Protein AF-A0A2E3X9T1-F1 (afdb_monomer)

Foldseek 3Di:
DPPVLVVQLVVLVVQLVVLVVQQDPVDDCPDPSNVVSVVSNVVSVVSNVVSVVVVVVVVVVVVVVVVD

Sequence (68 aa):
MNKSLFVLMSISLIIFLINVYNIQWNKSLNSDENIIALIGIVASSCAFLLLLILKISIKISKEKKIKN

Solvent-accessible surface area (backbone atoms only — not comparable to full-atom values): 3741 Å² total; per-residue (Å²): 127,64,69,65,59,58,51,52,47,51,51,28,51,51,51,24,52,51,23,62,68,59,47,55,86,91,50,61,72,85,35,71,66,31,45,53,22,48,50,40,34,53,53,25,51,50,54,40,50,53,52,51,52,49,54,51,51,54,49,54,51,51,56,57,63,73,77,109

Mean predicted aligned error: 5.08 Å

Nearest PDB structures (foldseek):
  4ckg-assembly1_B  TM=6.499E-01  e=5.319E+00  Homo sapiens
  2b5u-assembly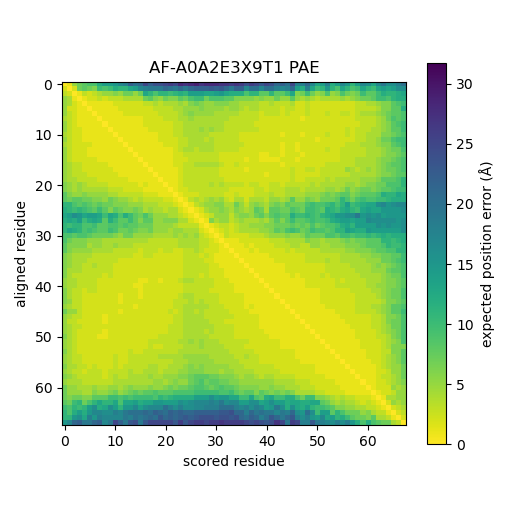2_C  TM=5.894E-01  e=8.888E+00  Escherichia coli
  7nsu-assembly1_D  TM=4.682E-01  e=7.817E+00  Escherichia coli

Structure (mmCIF, N/CA/C/O backbone):
data_AF-A0A2E3X9T1-F1
#
_entry.id   AF-A0A2E3X9T1-F1
#
loop_
_atom_site.group_PDB
_atom_site.id
_atom_site.type_symbol
_atom_site.label_atom_id
_atom_site.label_alt_id
_atom_site.label_comp_id
_atom_site.label_asym_id
_atom_site.label_entity_id
_atom_site.label_seq_id
_atom_site.pdbx_PDB_ins_code
_atom_site.Cartn_x
_atom_site.Cartn_y
_atom_site.Cartn_z
_atom_site.occupancy
_atom_site.B_iso_or_equiv
_atom_site.auth_seq_id
_atom_site.auth_comp_id
_atom_site.auth_asym_id
_atom_site.auth_atom_id
_atom_site.pdbx_PDB_model_num
ATOM 1 N N . MET A 1 1 ? -15.367 8.179 9.842 1.00 60.19 1 MET A N 1
ATOM 2 C CA . MET A 1 1 ? -13.976 7.734 9.594 1.00 60.19 1 MET A CA 1
ATOM 3 C C . MET A 1 1 ? -13.200 8.964 9.174 1.00 60.19 1 MET A C 1
ATOM 5 O O . MET A 1 1 ? -13.736 9.729 8.383 1.00 60.19 1 MET A O 1
ATOM 9 N N . ASN A 1 2 ? -12.048 9.245 9.777 1.00 70.62 2 ASN A N 1
ATOM 10 C CA . ASN A 1 2 ? -11.368 10.524 9.564 1.00 70.62 2 ASN A CA 1
ATOM 11 C C . ASN A 1 2 ? -11.038 10.629 8.066 1.00 70.62 2 ASN A C 1
ATOM 13 O O . ASN A 1 2 ? -10.336 9.756 7.561 1.00 70.62 2 ASN A O 1
ATOM 17 N N . LYS A 1 3 ? -11.569 11.639 7.356 1.00 83.94 3 LYS A N 1
ATOM 18 C CA . LYS A 1 3 ? -11.351 11.819 5.902 1.00 83.94 3 LYS A CA 1
ATOM 19 C C . LYS A 1 3 ? -9.859 11.740 5.549 1.00 83.94 3 LYS A C 1
ATOM 21 O O . LYS A 1 3 ? -9.495 11.118 4.562 1.00 83.94 3 LYS A O 1
ATOM 26 N N . SER A 1 4 ? -9.009 12.250 6.440 1.00 88.81 4 SER A N 1
ATOM 27 C CA . SER A 1 4 ? -7.549 12.161 6.355 1.00 88.81 4 SER A CA 1
ATOM 28 C C . SER A 1 4 ? -7.001 10.724 6.251 1.00 88.81 4 SER A C 1
ATOM 30 O O . SER A 1 4 ? -6.173 10.470 5.384 1.00 88.81 4 SER A O 1
ATOM 32 N N . LEU A 1 5 ? -7.487 9.756 7.046 1.00 92.19 5 LEU A N 1
ATOM 33 C CA . LEU A 1 5 ? -6.988 8.368 6.992 1.00 92.19 5 LEU A CA 1
ATOM 34 C C . LEU A 1 5 ? -7.306 7.687 5.660 1.00 92.19 5 LEU A C 1
ATOM 36 O O . LEU A 1 5 ? -6.492 6.930 5.140 1.00 92.19 5 LEU A O 1
ATOM 40 N N . PHE A 1 6 ? -8.487 7.963 5.107 1.00 91.44 6 PHE A N 1
ATOM 41 C CA . PHE A 1 6 ? -8.887 7.418 3.812 1.00 91.44 6 PHE A CA 1
ATOM 42 C C . PHE A 1 6 ? -8.028 7.983 2.672 1.00 91.44 6 PHE A C 1
ATOM 44 O O . PHE A 1 6 ? -7.591 7.238 1.796 1.00 91.44 6 PHE A O 1
ATOM 51 N N . VAL A 1 7 ? -7.729 9.285 2.725 1.00 95.44 7 VAL A N 1
ATOM 52 C CA . VAL A 1 7 ? -6.822 9.943 1.774 1.00 95.44 7 VAL A CA 1
ATOM 53 C C . VAL A 1 7 ? -5.413 9.348 1.868 1.00 95.44 7 VAL A C 1
ATOM 55 O O . VAL A 1 7 ? -4.861 8.951 0.848 1.00 95.44 7 VAL A O 1
ATOM 58 N N . LEU A 1 8 ? -4.863 9.190 3.077 1.00 95.38 8 LEU A N 1
ATOM 59 C CA . LEU A 1 8 ? -3.534 8.600 3.297 1.00 95.38 8 LEU A CA 1
ATOM 60 C C . LEU A 1 8 ? -3.435 7.156 2.780 1.00 95.38 8 LEU A C 1
ATOM 62 O O . LEU A 1 8 ? -2.456 6.806 2.124 1.00 95.38 8 LEU A O 1
ATOM 66 N N . MET A 1 9 ? -4.462 6.331 3.019 1.00 95.88 9 MET A N 1
ATOM 67 C CA . MET A 1 9 ? -4.524 4.968 2.473 1.00 95.88 9 MET A CA 1
ATOM 68 C C . MET A 1 9 ? -4.546 4.963 0.943 1.00 95.88 9 MET A C 1
ATOM 70 O O . MET A 1 9 ? -3.861 4.151 0.327 1.00 95.88 9 MET A O 1
ATOM 74 N N . SER A 1 10 ? -5.300 5.879 0.332 1.00 96.25 10 SER A N 1
ATOM 75 C CA . SER A 1 10 ? -5.384 5.990 -1.129 1.00 96.25 10 SER A CA 1
ATOM 76 C C . SER A 1 10 ? -4.045 6.414 -1.737 1.00 96.25 10 SER A C 1
ATOM 78 O O . SER A 1 10 ? -3.610 5.837 -2.728 1.00 96.25 10 SER A O 1
ATOM 80 N N . ILE A 1 11 ? -3.353 7.372 -1.112 1.00 96.69 11 ILE A N 1
ATOM 81 C CA . ILE A 1 11 ? -2.018 7.821 -1.535 1.00 96.69 11 ILE A CA 1
ATOM 82 C C . ILE A 1 11 ? -1.009 6.672 -1.456 1.00 96.69 11 ILE A C 1
ATOM 84 O O . ILE A 1 11 ? -0.280 6.431 -2.412 1.00 96.69 11 ILE A O 1
ATOM 88 N N . SER A 1 12 ? -0.989 5.936 -0.342 1.00 96.69 12 SER A N 1
ATOM 89 C CA . SER A 1 12 ? -0.114 4.772 -0.170 1.00 96.69 12 SER A CA 1
ATOM 90 C C . SER A 1 12 ? -0.354 3.710 -1.253 1.00 96.69 12 SER A C 1
ATOM 92 O O . SER A 1 12 ? 0.610 3.200 -1.822 1.00 96.69 12 SER A O 1
ATOM 94 N N . LEU A 1 13 ? -1.617 3.453 -1.615 1.00 96.69 13 LEU A N 1
ATOM 95 C CA . LEU A 1 13 ? -1.972 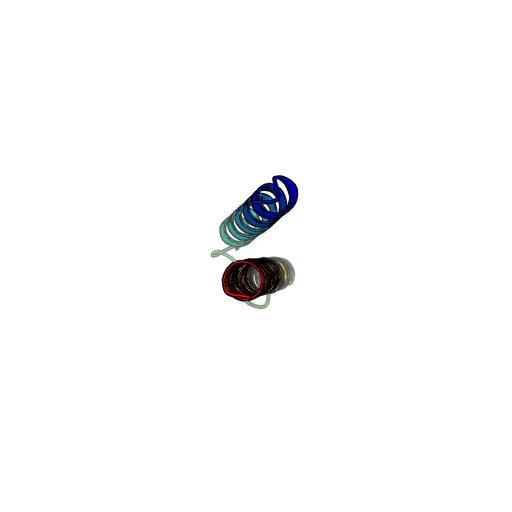2.536 -2.701 1.00 96.69 13 LEU A CA 1
ATOM 96 C C . LEU A 1 13 ? -1.499 3.040 -4.076 1.00 96.69 13 LEU A C 1
ATOM 98 O O . LEU A 1 13 ? -0.968 2.264 -4.865 1.00 96.69 13 LEU A O 1
ATOM 102 N N . ILE A 1 14 ? -1.654 4.335 -4.366 1.00 97.44 14 ILE A N 1
ATOM 103 C CA . ILE A 1 14 ? -1.179 4.937 -5.622 1.00 97.44 14 ILE A CA 1
ATOM 104 C C . ILE A 1 14 ? 0.344 4.817 -5.735 1.00 97.44 14 ILE A C 1
ATOM 106 O O . ILE A 1 14 ? 0.850 4.396 -6.772 1.00 97.44 14 ILE A O 1
ATOM 110 N N . ILE A 1 15 ? 1.079 5.135 -4.665 1.00 96.50 15 ILE A N 1
ATOM 111 C CA . ILE A 1 15 ? 2.544 5.023 -4.642 1.00 96.50 15 ILE A CA 1
ATOM 112 C C . ILE A 1 15 ? 2.973 3.571 -4.872 1.00 96.50 15 ILE A C 1
ATOM 114 O O . ILE A 1 15 ? 3.908 3.329 -5.635 1.00 96.50 15 ILE A O 1
ATOM 118 N N . PHE A 1 16 ? 2.281 2.605 -4.265 1.00 97.12 16 PHE A N 1
ATOM 119 C CA . PHE A 1 16 ? 2.530 1.186 -4.508 1.00 97.12 16 PHE A CA 1
ATOM 120 C C . PHE A 1 16 ? 2.372 0.835 -5.993 1.00 97.12 16 PHE A C 1
ATOM 122 O O . PHE A 1 16 ? 3.288 0.273 -6.590 1.00 97.12 16 PHE A O 1
ATOM 129 N N . LEU A 1 17 ? 1.254 1.227 -6.614 1.00 96.94 17 LEU A N 1
ATOM 130 C CA . LEU A 1 17 ? 0.983 0.949 -8.028 1.00 96.94 17 LEU A CA 1
ATOM 131 C C . LEU A 1 17 ? 2.027 1.576 -8.958 1.00 96.94 17 LEU A C 1
ATOM 133 O O . LEU A 1 17 ? 2.468 0.919 -9.897 1.00 96.94 17 LEU A O 1
ATOM 137 N N . ILE A 1 18 ? 2.457 2.809 -8.676 1.00 95.75 18 ILE A N 1
ATOM 138 C CA . ILE A 1 18 ? 3.512 3.477 -9.448 1.00 95.75 18 ILE A CA 1
ATOM 139 C C . ILE A 1 18 ? 4.812 2.673 -9.372 1.00 95.75 18 ILE A C 1
ATOM 141 O O . ILE A 1 18 ? 5.407 2.403 -10.408 1.00 95.75 18 ILE A O 1
ATOM 145 N N . ASN A 1 19 ? 5.239 2.247 -8.179 1.00 94.75 19 ASN A N 1
ATOM 146 C CA . ASN A 1 19 ? 6.486 1.490 -8.031 1.00 94.75 19 ASN A CA 1
ATOM 147 C C . ASN A 1 19 ? 6.411 0.097 -8.672 1.00 94.75 19 ASN A C 1
ATOM 149 O O . ASN A 1 19 ? 7.387 -0.339 -9.275 1.00 94.75 19 ASN A O 1
ATOM 153 N N . VAL A 1 20 ? 5.257 -0.576 -8.604 1.00 93.75 20 VAL A N 1
ATOM 154 C CA . VAL A 1 20 ? 5.036 -1.849 -9.311 1.00 93.75 20 VAL A CA 1
ATOM 155 C C . VAL A 1 20 ? 5.119 -1.661 -10.825 1.00 93.75 20 VAL A C 1
ATOM 157 O O . VAL A 1 20 ? 5.754 -2.464 -11.503 1.00 93.75 20 VAL A O 1
ATOM 160 N N . TYR A 1 21 ? 4.519 -0.597 -11.362 1.00 93.75 21 TYR A N 1
ATOM 161 C CA . TYR A 1 21 ? 4.582 -0.299 -12.794 1.00 93.75 21 TYR A CA 1
ATOM 162 C C . TYR A 1 21 ? 5.995 0.093 -13.253 1.00 93.75 21 TYR A C 1
ATOM 164 O O . TYR A 1 21 ? 6.366 -0.161 -14.394 1.00 93.75 21 TYR A O 1
ATOM 172 N N . ASN A 1 22 ? 6.794 0.688 -12.364 1.00 92.12 22 ASN A N 1
ATOM 173 C CA . ASN A 1 22 ? 8.142 1.161 -12.673 1.00 92.12 22 ASN A CA 1
ATOM 174 C C . ASN A 1 22 ? 9.216 0.057 -12.650 1.00 92.12 22 ASN A C 1
ATOM 176 O O . ASN A 1 22 ? 10.372 0.335 -12.969 1.00 92.12 22 ASN A O 1
ATOM 180 N N . ILE A 1 23 ? 8.863 -1.179 -12.274 1.00 92.56 23 ILE A N 1
ATOM 181 C CA . ILE A 1 23 ? 9.781 -2.318 -12.365 1.00 92.56 23 ILE A CA 1
ATOM 182 C C . ILE A 1 23 ? 10.157 -2.557 -13.829 1.00 92.56 23 ILE A C 1
ATOM 184 O O . ILE A 1 23 ? 9.310 -2.795 -14.694 1.00 92.56 23 ILE A O 1
ATOM 188 N N . GLN A 1 24 ? 11.459 -2.535 -14.102 1.00 90.94 24 GLN A N 1
ATOM 189 C CA . GLN A 1 24 ? 12.003 -2.817 -15.419 1.00 90.94 24 GLN A CA 1
ATOM 190 C C . GLN A 1 24 ? 12.298 -4.310 -15.535 1.00 90.94 24 GLN A C 1
ATOM 192 O O . GLN A 1 24 ? 13.400 -4.768 -15.238 1.00 90.94 24 GLN A O 1
ATOM 197 N N . TRP A 1 25 ? 11.318 -5.063 -16.037 1.00 84.81 25 TRP A 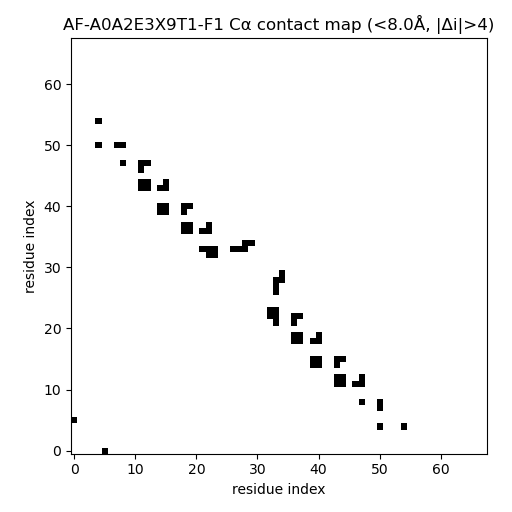N 1
ATOM 198 C CA . TRP A 1 25 ? 11.432 -6.509 -16.277 1.00 84.81 25 TRP A CA 1
ATOM 199 C C . TRP A 1 25 ? 12.532 -6.896 -17.282 1.00 84.81 25 TRP A C 1
ATOM 201 O O . TRP A 1 25 ? 12.954 -8.045 -17.317 1.00 84.81 25 TRP A O 1
ATOM 211 N N . ASN A 1 26 ? 13.007 -5.940 -18.090 1.00 88.19 26 ASN A N 1
ATOM 212 C CA . ASN A 1 26 ? 14.108 -6.127 -19.042 1.00 88.19 26 ASN A CA 1
ATOM 213 C C . ASN A 1 26 ? 15.507 -5.993 -18.402 1.00 88.19 26 ASN A C 1
ATOM 215 O O . ASN A 1 26 ? 16.518 -6.246 -19.052 1.00 88.19 26 ASN A O 1
ATOM 219 N N . LYS A 1 27 ? 15.594 -5.549 -17.145 1.00 87.81 27 LYS A N 1
ATOM 220 C CA . LYS A 1 27 ? 16.860 -5.382 -16.427 1.00 87.81 27 LYS A CA 1
ATOM 221 C C . LYS A 1 27 ? 16.981 -6.397 -15.296 1.00 87.81 27 LYS A C 1
ATOM 223 O O . LYS A 1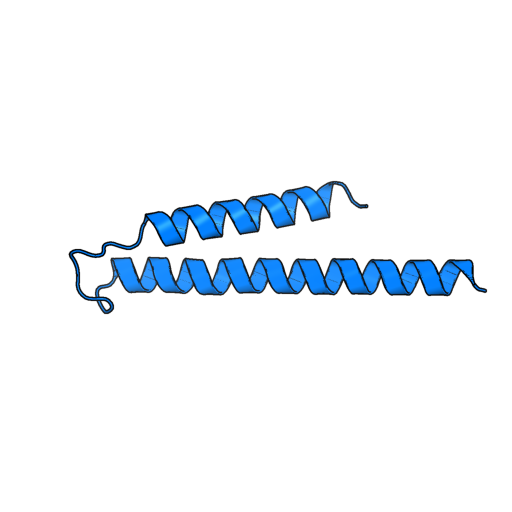 27 ? 15.989 -6.951 -14.830 1.00 87.81 27 LYS A O 1
ATOM 228 N N . SER A 1 28 ? 18.216 -6.635 -14.848 1.00 86.62 28 SER A N 1
ATOM 229 C CA . SER A 1 28 ? 18.473 -7.470 -13.669 1.00 86.62 28 SER A CA 1
ATOM 230 C C . SER A 1 28 ? 17.689 -6.943 -12.469 1.00 86.62 28 SER A C 1
ATOM 232 O O . SER A 1 28 ? 17.619 -5.735 -12.258 1.00 86.62 28 SER A O 1
ATOM 234 N N . LEU A 1 29 ? 17.140 -7.836 -11.645 1.00 82.12 29 LEU A N 1
ATOM 235 C CA . LEU A 1 29 ? 16.457 -7.443 -10.406 1.00 82.12 29 LEU A CA 1
ATOM 236 C C . LEU A 1 29 ? 17.373 -6.661 -9.451 1.00 82.12 29 LEU A C 1
ATOM 238 O O . LEU A 1 29 ? 16.889 -5.854 -8.666 1.00 82.12 29 LEU A O 1
ATOM 242 N N . ASN A 1 30 ? 18.688 -6.867 -9.560 1.00 87.88 30 ASN A N 1
ATOM 243 C CA . ASN A 1 30 ? 19.694 -6.191 -8.743 1.00 87.88 30 ASN A CA 1
ATOM 244 C C . ASN A 1 30 ? 20.191 -4.879 -9.362 1.00 87.88 30 ASN A C 1
ATOM 246 O O . ASN A 1 30 ? 21.184 -4.332 -8.890 1.00 87.88 30 ASN A O 1
ATOM 250 N N . SER A 1 31 ? 19.577 -4.397 -10.442 1.00 92.06 31 SER A N 1
ATOM 251 C CA . SER A 1 31 ? 19.925 -3.087 -10.975 1.00 92.06 31 SER A CA 1
ATOM 252 C C . SER A 1 31 ? 19.377 -1.979 -10.074 1.00 92.06 31 SER A C 1
ATOM 254 O O . SER A 1 31 ? 18.333 -2.146 -9.438 1.00 92.06 31 SER A O 1
ATOM 256 N N . ASP A 1 32 ? 20.075 -0.844 -10.017 1.00 91.62 32 ASP A N 1
ATOM 257 C CA . ASP A 1 32 ? 19.756 0.239 -9.079 1.00 91.62 32 ASP A CA 1
ATOM 258 C C . ASP A 1 32 ? 18.294 0.697 -9.199 1.00 91.62 32 ASP A C 1
ATOM 260 O O . ASP A 1 32 ? 17.605 0.871 -8.196 1.00 91.62 32 ASP A O 1
ATOM 264 N N . GLU A 1 33 ? 17.772 0.811 -10.425 1.00 90.88 33 GLU A N 1
ATOM 265 C CA . GLU A 1 33 ? 16.371 1.187 -10.655 1.00 90.88 33 GLU A CA 1
ATOM 266 C C . GLU A 1 33 ? 15.355 0.182 -10.090 1.00 90.88 33 GLU A C 1
ATOM 268 O O . GLU A 1 33 ? 14.334 0.590 -9.531 1.00 9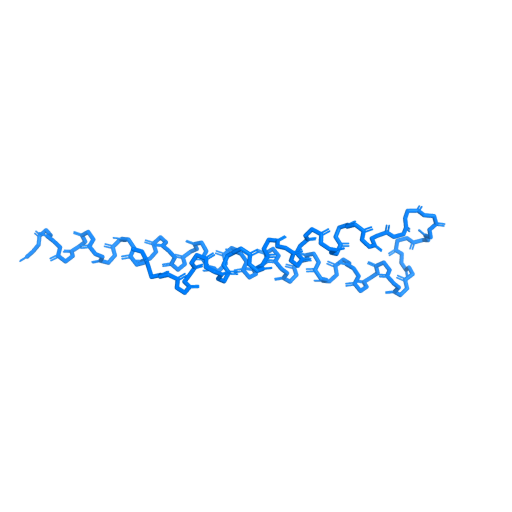0.88 33 GLU A O 1
ATOM 273 N N . ASN A 1 34 ? 15.634 -1.119 -10.198 1.00 92.62 34 ASN A N 1
ATOM 274 C CA . ASN A 1 34 ? 14.752 -2.170 -9.705 1.00 92.62 34 ASN A CA 1
ATOM 275 C C . ASN A 1 34 ? 14.823 -2.267 -8.177 1.00 92.62 34 ASN A C 1
ATOM 277 O O . ASN A 1 34 ? 13.792 -2.462 -7.532 1.00 92.62 34 ASN A O 1
ATOM 281 N N . ILE A 1 35 ? 16.001 -2.037 -7.586 1.00 94.69 35 ILE A N 1
ATOM 282 C CA . ILE A 1 35 ? 16.167 -1.921 -6.132 1.00 94.69 35 ILE A CA 1
ATOM 283 C C . ILE A 1 35 ? 15.353 -0.739 -5.594 1.00 94.69 35 ILE A C 1
ATOM 285 O O . ILE A 1 35 ? 14.621 -0.898 -4.616 1.00 94.69 35 ILE A O 1
ATOM 289 N N . ILE A 1 36 ? 15.420 0.428 -6.242 1.00 94.06 36 ILE A N 1
ATOM 290 C CA . ILE A 1 36 ? 14.643 1.611 -5.841 1.00 94.06 36 ILE A CA 1
ATOM 291 C C . ILE A 1 36 ? 13.137 1.320 -5.910 1.00 94.06 36 ILE A C 1
ATOM 293 O O . ILE A 1 36 ? 12.418 1.592 -4.945 1.00 94.06 36 ILE A O 1
ATOM 297 N N . ALA A 1 37 ? 12.661 0.720 -7.006 1.00 94.81 37 ALA A N 1
ATOM 298 C CA . ALA A 1 37 ? 11.260 0.328 -7.149 1.00 94.81 37 ALA A CA 1
ATOM 299 C C . ALA A 1 37 ? 10.831 -0.669 -6.058 1.00 94.81 37 ALA A C 1
ATOM 301 O O . ALA A 1 37 ? 9.773 -0.511 -5.447 1.00 94.81 37 ALA A O 1
ATOM 302 N N . LEU A 1 38 ? 11.673 -1.657 -5.744 1.00 94.25 38 LEU A N 1
ATOM 303 C CA . LEU A 1 38 ? 11.400 -2.659 -4.715 1.00 94.25 38 LEU A CA 1
ATOM 304 C C . LEU A 1 38 ? 11.316 -2.045 -3.311 1.00 94.25 38 LEU A C 1
ATOM 306 O O . LEU A 1 38 ? 10.397 -2.363 -2.554 1.00 94.25 38 LEU A O 1
ATOM 310 N N . ILE A 1 39 ? 12.220 -1.122 -2.971 1.00 95.44 39 ILE A N 1
ATOM 311 C CA . ILE A 1 39 ? 12.155 -0.364 -1.713 1.00 95.44 39 ILE A CA 1
ATOM 312 C C . ILE A 1 39 ? 10.849 0.434 -1.655 1.00 95.44 39 ILE A C 1
ATOM 314 O O . ILE A 1 39 ? 10.172 0.425 -0.627 1.00 95.44 39 ILE A O 1
ATOM 318 N N . GLY A 1 40 ? 10.452 1.070 -2.759 1.00 95.56 40 GLY A N 1
ATOM 319 C CA . GLY A 1 40 ? 9.186 1.793 -2.862 1.00 95.56 40 GLY A CA 1
ATOM 320 C C . GLY A 1 40 ? 7.962 0.899 -2.635 1.00 95.56 40 GLY A C 1
ATOM 321 O O . GLY A 1 40 ? 7.046 1.282 -1.902 1.00 95.56 40 GLY A O 1
ATOM 322 N N . ILE A 1 41 ? 7.960 -0.318 -3.185 1.00 96.25 41 ILE A N 1
ATOM 323 C CA . ILE A 1 41 ? 6.919 -1.336 -2.960 1.00 96.25 41 ILE A CA 1
ATOM 324 C C . ILE A 1 41 ? 6.846 -1.716 -1.476 1.00 96.25 41 ILE A C 1
ATOM 326 O O . ILE A 1 41 ? 5.767 -1.684 -0.879 1.00 96.25 41 ILE A O 1
ATOM 330 N N . VAL A 1 42 ? 7.984 -2.035 -0.855 1.00 97.06 42 VAL A N 1
ATOM 331 C CA . VAL A 1 42 ? 8.038 -2.451 0.556 1.00 97.06 42 VAL A CA 1
ATOM 332 C C . VAL A 1 42 ? 7.618 -1.309 1.484 1.00 97.06 42 VAL A C 1
ATOM 334 O O . VAL A 1 42 ? 6.800 -1.512 2.383 1.00 97.06 42 VAL A O 1
ATOM 337 N N . ALA A 1 43 ? 8.117 -0.095 1.250 1.00 96.94 43 ALA A N 1
ATOM 338 C CA . ALA A 1 43 ? 7.805 1.076 2.063 1.00 96.94 43 ALA A CA 1
ATOM 339 C C . ALA A 1 43 ? 6.324 1.471 1.970 1.00 96.94 43 ALA A C 1
ATOM 341 O O . ALA A 1 43 ? 5.678 1.705 2.994 1.00 96.94 43 ALA A O 1
ATOM 342 N N . SER A 1 44 ? 5.761 1.508 0.758 1.00 97.19 44 SER A N 1
ATOM 343 C CA . SER A 1 44 ? 4.346 1.845 0.551 1.00 97.19 44 SER A CA 1
ATOM 344 C C . SER A 1 44 ? 3.406 0.786 1.129 1.00 97.19 44 SER A C 1
ATOM 346 O O . SER A 1 44 ? 2.418 1.150 1.768 1.00 97.19 44 SER A O 1
ATOM 348 N N . SER A 1 45 ? 3.742 -0.500 0.997 1.00 96.62 45 SER A N 1
ATOM 349 C CA . SER A 1 45 ? 3.008 -1.600 1.632 1.00 96.62 45 SER A CA 1
ATOM 350 C C . SER A 1 45 ? 3.057 -1.509 3.163 1.00 96.62 45 SER A C 1
ATOM 352 O O . SER A 1 45 ? 2.024 -1.591 3.831 1.00 96.62 45 SER A O 1
ATOM 354 N N . CYS A 1 46 ? 4.234 -1.230 3.733 1.00 97.50 46 CYS A N 1
ATOM 355 C CA . CYS A 1 46 ? 4.397 -1.020 5.172 1.00 97.50 46 CYS A CA 1
ATOM 356 C C . CYS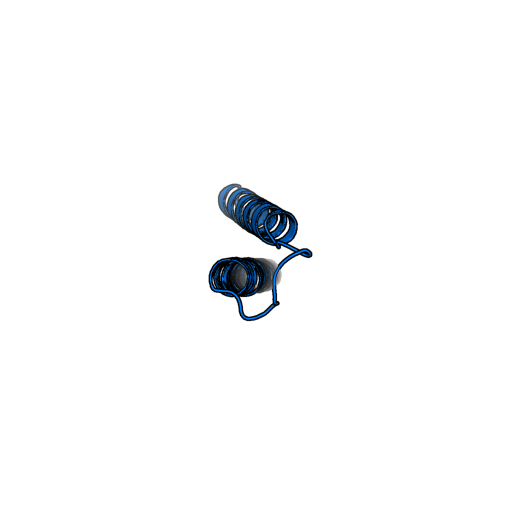 A 1 46 ? 3.531 0.146 5.678 1.00 97.50 46 CYS A C 1
ATOM 358 O O . CYS A 1 46 ? 2.790 -0.001 6.652 1.00 97.50 46 CYS A O 1
ATOM 360 N N . ALA A 1 47 ? 3.542 1.283 4.976 1.00 96.94 47 ALA A N 1
ATOM 361 C CA . ALA A 1 47 ? 2.701 2.429 5.311 1.00 96.94 47 ALA A CA 1
ATOM 362 C C . ALA A 1 47 ? 1.201 2.077 5.284 1.00 96.94 47 ALA A C 1
ATOM 364 O O . ALA A 1 47 ? 0.462 2.452 6.199 1.00 96.94 47 ALA A O 1
ATOM 365 N N . PHE A 1 48 ? 0.750 1.312 4.284 1.00 96.75 48 PHE A N 1
ATOM 366 C CA . PHE A 1 48 ? -0.636 0.849 4.204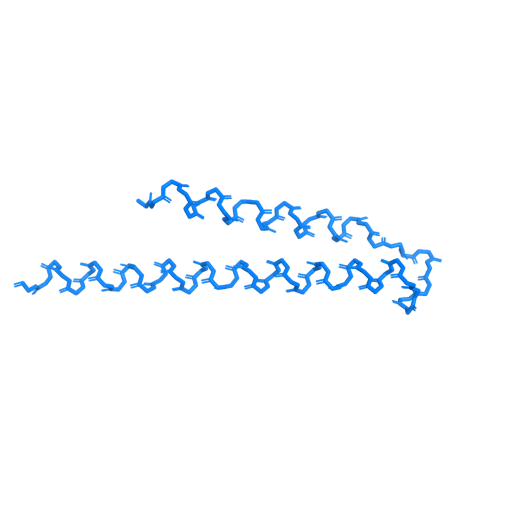 1.00 96.75 48 PHE A CA 1
ATOM 367 C C . PHE A 1 48 ? -1.020 -0.022 5.407 1.00 96.75 48 PHE A C 1
ATOM 369 O O . PHE A 1 48 ? -2.074 0.187 6.015 1.00 96.75 48 PHE A O 1
ATOM 376 N N . LEU A 1 49 ? -0.155 -0.970 5.786 1.00 97.25 49 LEU A N 1
ATOM 377 C CA . LEU A 1 49 ? -0.367 -1.854 6.934 1.00 97.25 49 LEU A CA 1
ATOM 378 C C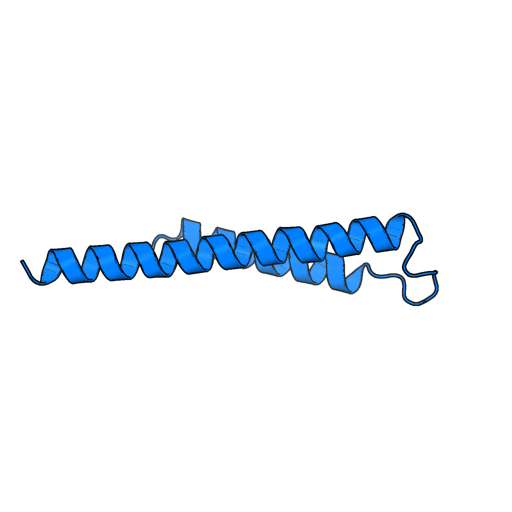 . LEU A 1 49 ? -0.461 -1.069 8.246 1.00 97.25 49 LEU A C 1
ATOM 380 O O . LEU A 1 49 ? -1.382 -1.301 9.031 1.00 97.25 49 LEU A O 1
ATOM 384 N N . LEU A 1 50 ? 0.425 -0.096 8.468 1.00 96.81 50 LEU A N 1
ATOM 385 C CA . LEU A 1 50 ? 0.381 0.767 9.652 1.00 96.81 50 LEU A CA 1
ATOM 386 C C . LEU A 1 50 ? -0.925 1.569 9.726 1.00 96.81 50 LEU A C 1
ATOM 388 O O . LEU A 1 50 ? -1.555 1.640 10.785 1.00 96.81 50 LEU A O 1
ATOM 392 N N . LEU A 1 51 ? -1.386 2.122 8.599 1.00 96.12 51 LEU A N 1
ATOM 393 C CA . LEU A 1 51 ? -2.675 2.816 8.523 1.00 96.12 51 LEU A CA 1
ATOM 394 C C . LEU A 1 51 ? -3.854 1.871 8.794 1.00 96.12 51 LEU A C 1
ATOM 396 O O . LEU A 1 51 ? -4.841 2.270 9.420 1.00 96.12 51 LEU A O 1
ATOM 400 N N . LEU A 1 52 ? -3.765 0.616 8.349 1.00 95.25 52 LEU A N 1
ATOM 401 C CA . LEU A 1 52 ? -4.788 -0.401 8.582 1.00 95.25 52 LEU A CA 1
ATOM 402 C C . LEU A 1 52 ? -4.864 -0.791 10.062 1.00 95.25 52 LEU A C 1
ATOM 404 O O . LEU A 1 52 ? -5.959 -0.814 10.629 1.00 95.25 52 LEU A O 1
ATOM 408 N N . ILE A 1 53 ? -3.717 -0.998 10.711 1.00 96.38 53 ILE A N 1
ATOM 409 C CA . ILE A 1 53 ? -3.626 -1.234 12.158 1.00 96.38 53 ILE A CA 1
ATOM 410 C C . ILE A 1 53 ? -4.213 -0.045 12.925 1.00 96.38 53 ILE A C 1
ATOM 412 O O . ILE A 1 53 ? -5.041 -0.233 13.819 1.00 96.38 53 ILE A O 1
ATOM 416 N N . LEU A 1 54 ? -3.866 1.186 12.545 1.00 94.75 54 LEU A N 1
ATOM 417 C CA . LEU A 1 54 ? -4.404 2.396 13.166 1.00 94.75 54 LEU A CA 1
ATOM 418 C C . LEU A 1 54 ? -5.931 2.482 13.027 1.00 94.75 54 LEU A C 1
ATOM 420 O O . LEU A 1 54 ? -6.629 2.779 13.999 1.00 94.75 54 LEU A O 1
ATOM 424 N N . LYS A 1 55 ? -6.473 2.181 11.841 1.00 93.31 55 LYS A N 1
ATOM 425 C CA . LYS A 1 55 ? -7.924 2.133 11.604 1.00 93.31 55 LYS A CA 1
ATOM 426 C C . LYS A 1 55 ? -8.607 1.131 12.537 1.00 93.31 55 LYS A C 1
ATOM 428 O O . LYS A 1 55 ? -9.654 1.453 13.102 1.00 93.31 55 LYS A O 1
ATOM 433 N N . ILE A 1 56 ? -8.028 -0.058 12.703 1.00 93.81 56 ILE A N 1
ATOM 434 C CA . ILE A 1 56 ? -8.547 -1.095 13.605 1.00 93.81 56 ILE A CA 1
ATOM 435 C C . ILE A 1 56 ? -8.474 -0.618 15.061 1.00 93.81 56 ILE A C 1
ATOM 437 O O . ILE A 1 56 ? -9.475 -0.688 15.770 1.00 93.81 56 ILE A O 1
ATOM 441 N N . SER A 1 57 ? -7.345 -0.051 15.485 1.00 93.88 57 SER A N 1
ATOM 442 C CA . SER A 1 57 ? -7.150 0.484 16.838 1.00 93.88 57 SER A CA 1
ATOM 443 C C . SER A 1 57 ? -8.184 1.563 17.194 1.00 93.88 57 SER A C 1
ATOM 445 O O . SER A 1 57 ? -8.847 1.487 18.231 1.00 93.88 57 SER A O 1
ATOM 447 N N . ILE A 1 58 ? -8.426 2.515 16.284 1.00 91.75 58 ILE A N 1
ATOM 448 C CA . ILE A 1 58 ? -9.457 3.551 16.456 1.00 91.75 58 ILE A CA 1
ATOM 449 C C . ILE A 1 58 ? -10.855 2.930 16.547 1.00 91.75 58 ILE A C 1
ATOM 451 O O . ILE A 1 58 ? -11.677 3.397 17.339 1.00 91.75 58 ILE A O 1
ATOM 455 N N . LYS A 1 59 ? -11.151 1.900 15.743 1.00 90.00 59 LYS A N 1
ATOM 456 C CA . LYS A 1 59 ? -12.443 1.203 15.793 1.00 90.00 59 LYS A CA 1
ATOM 457 C C . LYS A 1 59 ? -12.656 0.550 17.161 1.00 90.00 59 LYS A C 1
ATOM 459 O O . LYS A 1 59 ? -13.676 0.816 17.788 1.00 90.00 59 LYS A O 1
ATOM 464 N N . ILE A 1 60 ? -11.672 -0.207 17.646 1.00 93.81 60 ILE A N 1
ATOM 465 C CA . ILE A 1 60 ? -11.720 -0.876 18.955 1.00 93.81 60 ILE A CA 1
ATOM 466 C C . ILE A 1 60 ? -11.895 0.148 20.085 1.00 93.81 60 ILE A C 1
ATOM 468 O O . ILE A 1 60 ? -12.711 -0.048 20.982 1.00 93.81 60 ILE A O 1
ATOM 472 N N . SER A 1 61 ? -11.161 1.264 20.037 1.00 92.44 61 SER A N 1
ATOM 473 C CA . SER A 1 61 ? -11.266 2.334 21.035 1.00 92.44 61 SER A CA 1
ATOM 474 C C . SER A 1 61 ? -12.669 2.952 21.079 1.00 92.44 61 SER A C 1
ATOM 476 O O . SER A 1 61 ? -13.226 3.147 22.160 1.00 92.44 61 SER A O 1
ATOM 478 N N . LYS A 1 62 ? -13.281 3.203 19.914 1.00 90.50 62 LYS A N 1
ATOM 479 C CA . LYS A 1 62 ? -14.657 3.713 19.829 1.00 90.50 62 LYS A CA 1
ATOM 480 C C . LYS A 1 62 ? -15.677 2.717 20.363 1.00 90.50 62 LYS A C 1
ATOM 482 O O . LYS A 1 62 ? -16.554 3.120 21.117 1.00 90.50 62 LYS A O 1
ATOM 487 N N . GLU A 1 63 ? -15.551 1.440 20.011 1.00 86.19 63 GLU A N 1
ATOM 488 C CA . GLU A 1 63 ? -16.456 0.393 20.500 1.00 86.19 63 GLU A CA 1
ATOM 489 C C . GLU A 1 63 ? -16.355 0.224 22.023 1.00 86.19 63 GLU A C 1
ATOM 491 O O . GLU A 1 63 ? -17.383 0.128 22.690 1.00 86.1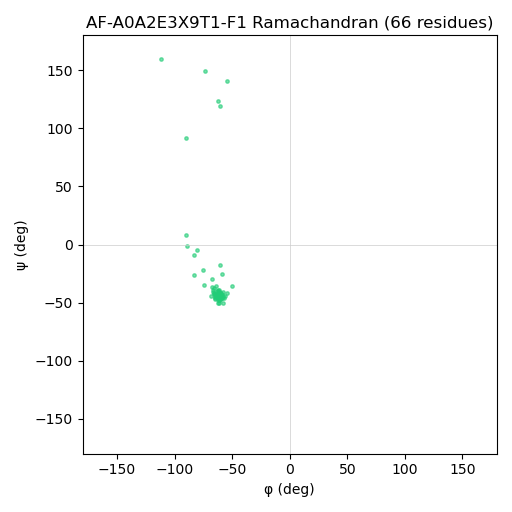9 63 GLU A O 1
ATOM 496 N N . LYS A 1 64 ? -15.145 0.298 22.600 1.00 83.25 64 LYS A N 1
ATOM 497 C CA . LYS A 1 64 ? -14.964 0.324 24.063 1.00 83.25 64 LYS A CA 1
ATOM 498 C C . LYS A 1 64 ? -15.632 1.531 24.726 1.00 83.25 64 LYS A C 1
ATOM 500 O O . LYS A 1 64 ? -16.195 1.374 25.800 1.00 83.25 64 LYS A O 1
ATOM 505 N N . LYS A 1 65 ? -15.586 2.712 24.102 1.00 72.69 65 LYS A N 1
ATOM 506 C CA . LYS A 1 65 ? -16.158 3.949 24.662 1.00 72.69 65 LYS A CA 1
ATOM 507 C C . LYS A 1 65 ? -17.691 4.018 24.591 1.00 72.69 65 LYS A C 1
ATOM 509 O O . LYS A 1 65 ? -18.274 4.805 25.314 1.00 72.69 65 LYS A O 1
ATOM 514 N N . ILE A 1 66 ? -18.327 3.256 23.697 1.00 70.56 66 ILE A N 1
ATOM 515 C CA . ILE A 1 66 ? -19.797 3.193 23.553 1.00 70.56 66 ILE A CA 1
ATOM 516 C C . ILE A 1 66 ? -20.419 2.221 24.569 1.00 70.56 66 ILE A C 1
ATOM 518 O O . ILE A 1 66 ? -21.589 2.350 24.913 1.00 70.56 66 ILE A O 1
ATOM 522 N N . LYS A 1 67 ? -19.652 1.224 25.024 1.00 59.16 67 LYS A N 1
ATOM 523 C CA . LYS A 1 67 ? -20.132 0.142 25.895 1.00 59.16 67 LYS A CA 1
ATOM 524 C C . LYS A 1 67 ? -20.033 0.460 27.399 1.00 59.16 67 LYS A C 1
ATOM 526 O O . LYS A 1 67 ? -20.398 -0.391 28.203 1.00 59.16 67 LYS A O 1
ATOM 531 N N . ASN A 1 68 ? -19.513 1.632 27.759 1.00 52.53 68 ASN A N 1
ATOM 532 C CA . ASN A 1 68 ? -19.275 2.112 29.123 1.00 52.53 68 ASN A CA 1
ATOM 533 C C . ASN A 1 68 ? -19.868 3.511 29.291 1.00 52.53 68 ASN A C 1
ATOM 535 O O . ASN A 1 68 ? -20.065 3.909 30.456 1.00 52.53 68 ASN A O 1
#

Radius of gyration: 16.74 Å; Cα contacts (8 Å, |Δi|>4): 40; chains: 1; bounding box: 40×20×48 Å

Secondary structure (DSSP, 8-state):
--HHHHHHHHHHHHHHHHHHHT--TTS-TTSHHHHHHHHHHHHHHHHHHHHHHHHHHHHHHHHHHH--

pLDDT: mean 90.75, std 9.29, range [52.53, 97.5]